Protein AF-A0A7Y7DFQ2-F1 (afdb_monomer_lite)

Foldseek 3Di:
DPDVVVQQVLLVVVCVLLVFDDADPDDDPVVQLVRQLVSQVVCVVPPVPSVVVVCVVLVPDPVNLVCLVPVPDPVCSSSSVSVSSSVD

Sequence (88 aa):
MKNPELITTAYSLARKQFDLPEIPAQFDEEQAVKIFAKAVGELLDRDLERLLQICYRIDLSEKRLKEILHESAPDQVAEDLARALWER

Structure (mmCIF, N/CA/C/O backbone):
data_AF-A0A7Y7DFQ2-F1
#
_entry.id   AF-A0A7Y7DFQ2-F1
#
loop_
_atom_site.group_PDB
_atom_site.id
_atom_site.type_symbol
_atom_site.label_atom_id
_atom_site.label_alt_id
_atom_site.label_comp_id
_atom_site.label_asym_id
_atom_site.label_entity_id
_atom_site.label_seq_id
_atom_site.pdbx_PDB_ins_code
_atom_site.Cartn_x
_atom_site.Cartn_y
_atom_site.Cartn_z
_atom_site.occupancy
_atom_site.B_iso_or_equiv
_atom_site.auth_seq_id
_atom_site.auth_comp_id
_atom_site.auth_asym_id
_atom_site.auth_atom_id
_atom_site.pdbx_PDB_model_num
ATOM 1 N N . MET A 1 1 ? 15.726 15.025 -6.709 1.00 51.00 1 MET A N 1
ATOM 2 C CA . MET A 1 1 ? 15.480 13.910 -7.649 1.00 51.00 1 MET A CA 1
ATOM 3 C C . MET A 1 1 ? 16.198 12.687 -7.105 1.00 51.00 1 MET A C 1
ATOM 5 O O . MET A 1 1 ? 17.409 12.768 -6.926 1.00 51.00 1 MET A O 1
ATOM 9 N N . LYS A 1 2 ? 15.475 11.613 -6.752 1.00 54.75 2 LYS A N 1
ATOM 10 C CA . LYS A 1 2 ? 16.104 10.339 -6.358 1.00 54.75 2 LYS A CA 1
ATOM 11 C C . LYS A 1 2 ? 16.901 9.794 -7.558 1.00 54.75 2 LYS A C 1
ATOM 13 O O . LYS A 1 2 ? 16.468 9.934 -8.698 1.00 54.75 2 LYS A O 1
ATOM 18 N N . ASN A 1 3 ? 18.085 9.233 -7.311 1.00 72.81 3 ASN A N 1
ATOM 19 C CA . ASN A 1 3 ? 18.939 8.647 -8.351 1.00 72.81 3 ASN A CA 1
ATOM 20 C C . ASN A 1 3 ? 18.195 7.462 -9.025 1.00 72.81 3 ASN A C 1
ATOM 22 O O . ASN A 1 3 ? 17.693 6.610 -8.289 1.00 72.81 3 ASN A O 1
ATOM 26 N N . PRO A 1 4 ? 18.098 7.360 -10.366 1.00 71.69 4 PRO A N 1
ATOM 27 C CA . PRO A 1 4 ? 17.380 6.269 -11.047 1.00 71.69 4 PRO A CA 1
ATOM 28 C C . PRO A 1 4 ? 17.841 4.853 -10.651 1.00 71.69 4 PRO A C 1
ATOM 30 O O . PRO A 1 4 ? 17.032 3.922 -10.593 1.00 71.69 4 PRO A O 1
ATOM 33 N N . GLU A 1 5 ? 19.112 4.681 -10.284 1.00 75.62 5 GLU A N 1
ATOM 34 C CA . GLU A 1 5 ? 19.623 3.408 -9.753 1.00 75.62 5 GLU A CA 1
ATOM 35 C C . GLU A 1 5 ? 19.041 3.061 -8.368 1.00 75.62 5 GLU A C 1
ATOM 37 O O . GLU A 1 5 ? 18.750 1.896 -8.084 1.00 75.62 5 GLU A O 1
ATOM 42 N N . LEU A 1 6 ? 18.800 4.068 -7.517 1.00 77.88 6 LEU A N 1
ATOM 43 C CA . LEU A 1 6 ? 18.154 3.881 -6.211 1.00 77.88 6 LEU A CA 1
ATOM 44 C C . LEU A 1 6 ? 16.681 3.497 -6.375 1.00 77.88 6 LEU A C 1
ATOM 46 O O . LEU A 1 6 ? 16.207 2.605 -5.679 1.00 77.88 6 LEU A O 1
ATOM 50 N N . ILE A 1 7 ? 15.983 4.121 -7.327 1.00 78.00 7 ILE A N 1
ATOM 51 C CA . ILE A 1 7 ? 14.581 3.816 -7.659 1.00 78.00 7 ILE A CA 1
ATOM 52 C C . ILE A 1 7 ? 14.446 2.351 -8.100 1.00 78.00 7 ILE A C 1
ATOM 54 O O . ILE A 1 7 ? 13.612 1.607 -7.583 1.00 78.00 7 ILE A O 1
ATOM 58 N N . THR A 1 8 ? 15.327 1.906 -8.996 1.00 79.81 8 THR A N 1
ATOM 59 C CA . THR A 1 8 ? 15.350 0.524 -9.502 1.00 79.81 8 THR A CA 1
ATOM 60 C C . THR A 1 8 ? 15.645 -0.488 -8.386 1.00 79.81 8 THR A C 1
ATOM 62 O O . THR A 1 8 ? 15.017 -1.550 -8.307 1.00 79.81 8 THR A O 1
ATOM 65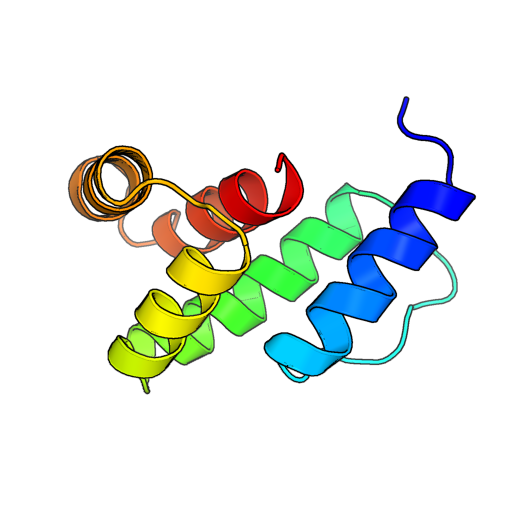 N N . THR A 1 9 ? 16.573 -0.150 -7.486 1.00 81.25 9 THR A N 1
ATOM 66 C CA . THR A 1 9 ? 16.954 -1.000 -6.348 1.00 81.25 9 THR A CA 1
ATOM 67 C C . THR A 1 9 ? 15.821 -1.120 -5.326 1.00 81.25 9 THR A C 1
ATOM 69 O O . THR A 1 9 ? 15.466 -2.234 -4.938 1.00 81.25 9 THR A O 1
ATOM 72 N N . ALA A 1 10 ? 15.208 0.002 -4.935 1.00 79.62 10 ALA A N 1
ATOM 73 C CA . ALA A 1 10 ? 14.086 0.032 -3.997 1.00 79.62 10 ALA A CA 1
ATOM 74 C C . ALA A 1 10 ? 12.886 -0.764 -4.532 1.00 79.62 10 ALA A C 1
ATOM 76 O O . ALA A 1 10 ? 12.344 -1.626 -3.837 1.00 79.62 10 ALA A O 1
ATOM 77 N N . TYR A 1 11 ? 12.537 -0.570 -5.808 1.00 81.25 11 TYR A N 1
ATOM 78 C CA . TYR A 1 11 ? 11.463 -1.334 -6.438 1.00 81.25 11 TYR A CA 1
ATOM 79 C C . TYR A 1 11 ? 11.771 -2.832 -6.507 1.00 81.25 11 TYR A C 1
ATOM 81 O O . TYR A 1 11 ? 10.889 -3.650 -6.267 1.00 81.25 11 TYR A O 1
ATOM 89 N N . SER A 1 12 ? 13.020 -3.226 -6.768 1.00 81.75 12 SER A N 1
ATOM 90 C CA . SER A 1 12 ? 13.405 -4.645 -6.803 1.00 81.75 12 SER A CA 1
ATOM 91 C C . SER A 1 12 ? 13.262 -5.340 -5.443 1.00 81.75 12 SER A C 1
ATOM 93 O O . SER A 1 12 ? 12.906 -6.521 -5.388 1.00 81.75 12 SER A O 1
ATOM 95 N N . LEU A 1 13 ? 13.519 -4.627 -4.341 1.00 81.31 13 LEU A N 1
ATOM 96 C CA . LEU A 1 13 ? 13.305 -5.137 -2.982 1.00 81.31 13 LEU A CA 1
ATOM 97 C C . LEU A 1 13 ? 11.816 -5.298 -2.685 1.00 81.31 13 LEU A C 1
ATOM 99 O O . LEU A 1 13 ? 11.379 -6.366 -2.250 1.00 81.31 13 LEU A O 1
ATOM 103 N N . ALA A 1 14 ? 11.033 -4.271 -2.996 1.00 80.12 14 ALA A N 1
ATOM 104 C CA . ALA A 1 14 ? 9.597 -4.297 -2.792 1.00 80.12 14 ALA A CA 1
ATOM 105 C C . ALA A 1 14 ? 8.883 -5.322 -3.672 1.00 80.12 14 ALA A C 1
ATOM 107 O O . ALA A 1 14 ? 7.964 -5.997 -3.213 1.00 80.12 14 ALA A O 1
ATOM 108 N N . ARG A 1 15 ? 9.355 -5.523 -4.906 1.00 84.38 15 ARG A N 1
ATOM 109 C CA . ARG A 1 15 ? 8.829 -6.530 -5.827 1.00 84.38 15 ARG A CA 1
ATOM 110 C C . ARG A 1 15 ? 8.781 -7.915 -5.196 1.00 84.38 15 ARG A C 1
ATOM 112 O O . ARG A 1 15 ? 7.796 -8.621 -5.371 1.00 84.38 15 ARG A O 1
ATOM 119 N N . LYS A 1 16 ? 9.802 -8.291 -4.423 1.00 78.12 16 LYS A N 1
ATOM 120 C CA . LYS A 1 16 ? 9.831 -9.582 -3.718 1.00 78.12 16 LYS A CA 1
ATOM 121 C C . LYS A 1 16 ? 8.811 -9.673 -2.581 1.00 78.12 16 LYS A C 1
ATOM 123 O O . LYS A 1 16 ? 8.404 -10.772 -2.228 1.00 78.12 16 LYS A O 1
ATOM 128 N N . GLN A 1 17 ? 8.438 -8.548 -1.977 1.00 78.44 17 GLN A N 1
ATOM 129 C CA . GLN A 1 17 ? 7.524 -8.507 -0.832 1.00 78.44 17 GLN A CA 1
ATOM 130 C C . GLN A 1 17 ? 6.056 -8.440 -1.268 1.00 78.44 17 GLN A C 1
ATOM 132 O O . GLN A 1 17 ? 5.210 -9.125 -0.691 1.00 78.44 17 GLN A O 1
ATOM 137 N N . PHE A 1 18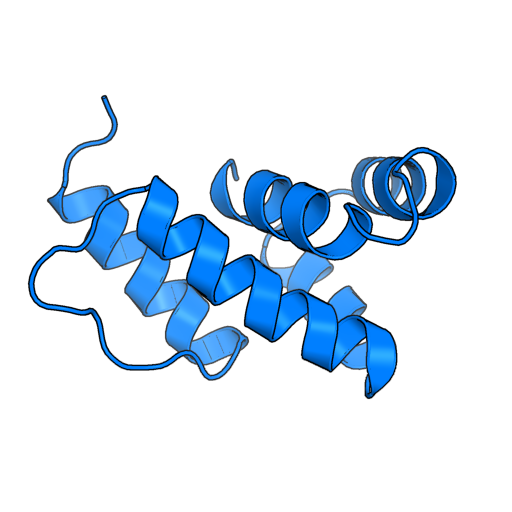 ? 5.778 -7.651 -2.304 1.00 77.38 18 PHE A N 1
ATOM 138 C CA . PHE A 1 18 ? 4.433 -7.377 -2.812 1.00 77.38 18 PHE A CA 1
ATOM 139 C C . PHE A 1 18 ? 4.074 -8.161 -4.082 1.00 77.38 18 PHE A C 1
ATOM 141 O O . PHE A 1 18 ? 2.990 -7.960 -4.613 1.00 77.38 18 PHE A O 1
ATOM 148 N N . ASP A 1 19 ? 4.958 -9.040 -4.565 1.00 78.94 19 ASP A N 1
ATOM 149 C CA . ASP A 1 19 ? 4.767 -9.810 -5.807 1.00 78.94 19 ASP A CA 1
ATOM 150 C C . ASP A 1 19 ? 4.487 -8.912 -7.031 1.00 78.94 19 ASP A C 1
ATOM 152 O O . ASP A 1 19 ? 3.556 -9.113 -7.809 1.00 78.94 19 ASP A O 1
ATOM 156 N N . LEU A 1 20 ? 5.286 -7.848 -7.170 1.00 82.12 20 LEU A N 1
ATOM 157 C CA . LEU A 1 20 ? 5.077 -6.820 -8.197 1.00 82.12 20 LEU A CA 1
ATOM 158 C C . LEU A 1 20 ? 5.521 -7.295 -9.598 1.00 82.12 20 LEU A C 1
ATOM 160 O O . LEU A 1 20 ? 6.425 -8.133 -9.733 1.00 82.12 20 LEU A O 1
ATOM 164 N N . PRO A 1 21 ? 4.958 -6.719 -10.677 1.00 81.25 21 PRO A N 1
ATOM 165 C CA . PRO A 1 21 ? 5.420 -6.981 -12.038 1.00 81.25 21 PRO A CA 1
ATOM 166 C C . PRO A 1 21 ? 6.874 -6.536 -12.260 1.00 81.25 21 PRO A C 1
ATOM 1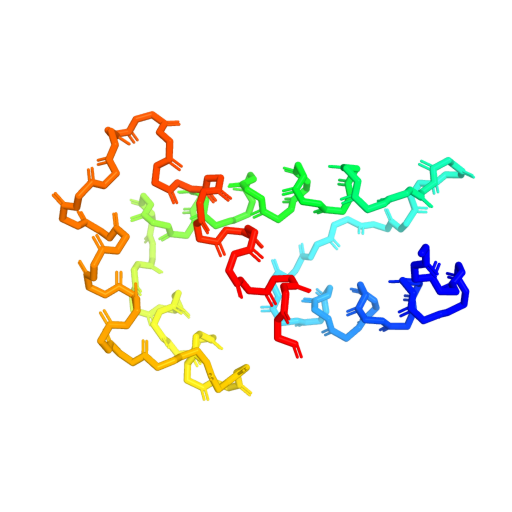68 O O . PRO A 1 21 ? 7.451 -5.770 -11.482 1.00 81.25 21 PRO A O 1
ATOM 171 N N . GLU A 1 22 ? 7.481 -7.028 -13.342 1.00 81.00 22 GLU A N 1
ATOM 172 C CA . GLU A 1 22 ? 8.813 -6.587 -13.768 1.00 81.00 22 GLU A CA 1
ATOM 173 C C . GLU A 1 22 ? 8.861 -5.078 -14.033 1.00 81.00 22 GLU A C 1
ATOM 175 O O . GLU A 1 22 ? 7.851 -4.452 -14.356 1.00 81.00 22 GLU A O 1
ATOM 180 N N . ILE A 1 23 ? 10.055 -4.503 -13.874 1.00 76.06 23 ILE A N 1
ATOM 181 C CA . ILE A 1 23 ? 10.295 -3.074 -14.074 1.00 76.06 23 ILE A CA 1
ATOM 182 C C . ILE A 1 23 ? 10.037 -2.725 -15.551 1.00 76.06 23 ILE A C 1
ATOM 184 O O . ILE A 1 23 ? 10.712 -3.278 -16.423 1.00 76.06 23 ILE A O 1
ATOM 188 N N . PRO A 1 24 ? 9.087 -1.824 -15.862 1.00 72.12 24 PRO A N 1
ATOM 189 C CA . PRO A 1 24 ? 8.857 -1.379 -17.232 1.00 72.12 24 PRO A CA 1
ATOM 190 C C . PRO A 1 24 ? 10.027 -0.532 -17.765 1.00 72.12 24 PRO A C 1
ATOM 192 O O . PRO A 1 24 ? 10.776 0.071 -17.007 1.00 72.12 24 PRO A O 1
ATOM 195 N N . ALA A 1 25 ? 10.176 -0.451 -19.091 1.00 66.00 25 ALA A N 1
ATOM 196 C CA . ALA A 1 25 ? 11.303 0.237 -19.740 1.00 66.00 25 ALA A CA 1
ATOM 197 C C . ALA A 1 25 ? 11.384 1.752 -19.448 1.00 66.00 25 ALA A C 1
ATOM 199 O O . ALA A 1 25 ? 12.465 2.335 -19.505 1.00 66.00 25 ALA A O 1
ATOM 200 N N . GLN A 1 26 ? 10.253 2.387 -19.131 1.00 67.94 26 GLN A N 1
ATOM 201 C CA . GLN A 1 26 ? 10.185 3.736 -18.568 1.00 67.94 26 GLN A CA 1
ATOM 202 C C . GLN A 1 26 ? 9.709 3.600 -17.126 1.00 67.94 26 GLN A C 1
ATOM 204 O O . GLN A 1 26 ? 8.520 3.416 -16.869 1.00 67.94 26 GLN A O 1
ATOM 209 N N . PHE A 1 27 ? 10.667 3.605 -16.204 1.00 75.25 27 PHE A N 1
ATOM 210 C CA . PHE A 1 27 ? 10.410 3.439 -14.785 1.00 75.25 27 PHE A CA 1
ATOM 211 C C . PHE A 1 27 ? 10.884 4.671 -14.030 1.00 75.25 27 PHE A C 1
ATOM 213 O O . PHE A 1 27 ? 12.082 4.917 -13.887 1.00 75.25 27 PHE A O 1
ATOM 220 N N . ASP A 1 28 ? 9.915 5.450 -13.573 1.00 82.56 28 ASP A N 1
ATOM 221 C CA . ASP A 1 28 ? 10.111 6.585 -12.691 1.00 82.56 28 ASP A CA 1
ATOM 222 C C . ASP A 1 28 ? 9.352 6.370 -11.375 1.00 82.56 28 ASP A C 1
ATOM 224 O O . ASP A 1 28 ? 8.684 5.357 -11.148 1.00 82.56 28 ASP A O 1
ATOM 228 N N . GLU A 1 29 ? 9.507 7.328 -10.471 1.00 81.75 29 GLU A N 1
ATOM 229 C CA . GLU A 1 29 ? 8.868 7.311 -9.159 1.00 81.75 29 GLU A CA 1
ATOM 230 C C . GLU A 1 29 ? 7.336 7.281 -9.251 1.00 81.75 29 GLU A C 1
ATOM 232 O O . GLU A 1 29 ? 6.691 6.573 -8.480 1.00 81.75 29 GLU A O 1
ATOM 237 N N . GLU A 1 30 ? 6.741 7.980 -10.218 1.00 84.88 30 GLU A N 1
ATOM 238 C CA . GLU A 1 30 ? 5.288 7.998 -10.389 1.00 84.88 30 GLU A CA 1
ATOM 239 C C . GLU A 1 30 ? 4.765 6.618 -10.809 1.00 84.88 30 GLU A C 1
ATOM 241 O O . GLU A 1 30 ? 3.765 6.129 -10.277 1.00 84.88 30 GLU A O 1
ATOM 246 N N . GLN A 1 31 ? 5.476 5.949 -11.717 1.00 85.50 31 GLN A N 1
ATOM 247 C CA . GLN A 1 31 ? 5.123 4.612 -12.168 1.00 85.50 31 GLN A CA 1
ATOM 248 C C . GLN A 1 31 ? 5.315 3.567 -11.063 1.00 85.50 31 GLN A C 1
ATOM 250 O O . GLN A 1 31 ? 4.485 2.666 -10.923 1.00 85.50 31 GLN A O 1
ATOM 255 N N . ALA A 1 32 ? 6.358 3.710 -10.241 1.00 83.81 32 ALA A N 1
ATOM 256 C CA . ALA A 1 32 ? 6.567 2.877 -9.061 1.00 83.81 32 ALA A CA 1
ATOM 257 C C . ALA A 1 32 ? 5.382 2.979 -8.091 1.00 83.81 32 ALA A C 1
ATOM 259 O O . ALA A 1 32 ? 4.803 1.958 -7.715 1.00 83.81 32 ALA A O 1
ATOM 260 N N . VAL A 1 33 ? 4.975 4.207 -7.755 1.00 88.88 33 VAL A N 1
ATOM 261 C CA . VAL A 1 33 ? 3.846 4.470 -6.853 1.00 88.88 33 VAL A CA 1
ATOM 262 C C . VAL A 1 33 ? 2.544 3.908 -7.419 1.00 88.88 33 VAL A C 1
ATOM 264 O O . VAL A 1 33 ? 1.810 3.260 -6.682 1.00 88.88 33 VAL A O 1
ATOM 267 N N . LYS A 1 34 ? 2.267 4.063 -8.720 1.00 88.94 34 LYS A N 1
ATOM 268 C CA . LYS A 1 34 ? 1.058 3.493 -9.349 1.00 88.94 34 LYS A CA 1
ATOM 269 C C . LYS A 1 34 ? 1.008 1.970 -9.257 1.00 88.94 34 LYS A C 1
ATOM 271 O O . LYS A 1 34 ? -0.046 1.403 -8.967 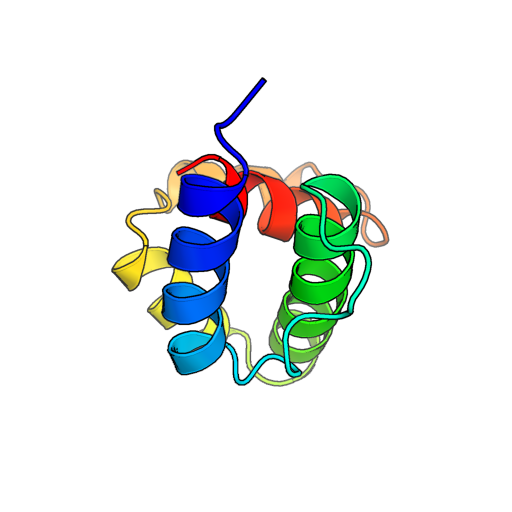1.00 88.94 34 LYS A O 1
ATOM 276 N N . ILE A 1 35 ? 2.136 1.301 -9.496 1.00 87.94 35 ILE A N 1
ATOM 277 C CA . ILE A 1 35 ? 2.213 -0.161 -9.396 1.00 87.94 35 ILE A CA 1
ATOM 278 C C . ILE A 1 35 ? 1.991 -0.607 -7.947 1.00 87.94 35 ILE A C 1
ATOM 280 O O . ILE A 1 35 ? 1.219 -1.535 -7.700 1.00 87.94 35 ILE A O 1
ATOM 284 N N . PHE A 1 36 ? 2.609 0.086 -6.991 1.00 88.50 36 PHE A N 1
ATOM 285 C CA . PHE A 1 36 ? 2.384 -0.168 -5.573 1.00 88.50 36 PHE A CA 1
ATOM 286 C C . PHE A 1 36 ? 0.940 0.084 -5.155 1.00 88.50 36 PHE A C 1
ATOM 288 O O . PHE A 1 36 ? 0.382 -0.746 -4.452 1.00 88.50 36 PHE A O 1
ATOM 295 N N . ALA A 1 37 ? 0.319 1.179 -5.593 1.00 92.19 37 ALA A N 1
ATOM 296 C CA . ALA A 1 37 ? -1.056 1.523 -5.237 1.00 92.19 37 ALA A CA 1
ATOM 297 C C . ALA A 1 37 ? -2.021 0.416 -5.659 1.00 92.19 37 ALA A C 1
ATOM 299 O O . ALA A 1 37 ? -2.881 0.014 -4.881 1.00 92.19 37 ALA A O 1
ATOM 300 N N . LYS A 1 38 ? -1.818 -0.159 -6.850 1.00 90.69 38 LYS A N 1
ATOM 301 C CA . LYS A 1 38 ? -2.595 -1.316 -7.295 1.00 90.69 38 LYS A CA 1
ATOM 302 C C . LYS A 1 38 ? -2.396 -2.530 -6.380 1.00 90.69 38 LYS A C 1
ATOM 304 O O . LYS A 1 38 ? -3.379 -3.116 -5.940 1.00 90.69 38 LYS A O 1
ATOM 309 N N . ALA A 1 39 ? -1.150 -2.892 -6.074 1.00 89.50 39 ALA A N 1
ATOM 310 C CA . ALA A 1 39 ? -0.854 -4.044 -5.218 1.00 89.50 39 ALA A CA 1
ATOM 311 C C . ALA A 1 39 ? -1.363 -3.853 -3.777 1.00 89.50 39 ALA A C 1
ATOM 313 O O . ALA A 1 39 ? -1.906 -4.776 -3.174 1.00 89.50 39 ALA A O 1
ATOM 314 N N . VAL A 1 40 ? -1.226 -2.644 -3.231 1.00 91.12 40 VAL A N 1
ATOM 315 C CA . VAL A 1 40 ? -1.740 -2.275 -1.910 1.00 91.12 40 VAL A CA 1
ATOM 316 C C . VAL A 1 40 ? -3.263 -2.315 -1.896 1.00 91.12 40 VAL A C 1
ATOM 318 O O . VAL A 1 40 ? -3.820 -2.859 -0.952 1.00 91.12 40 VAL A O 1
ATOM 321 N N . GLY A 1 41 ? -3.936 -1.810 -2.933 1.00 91.81 41 GLY A N 1
ATOM 322 C CA . GLY A 1 41 ? -5.392 -1.902 -3.065 1.00 91.81 41 GLY A CA 1
ATOM 323 C C . GLY A 1 41 ? -5.882 -3.351 -3.088 1.00 91.81 41 GLY A C 1
ATOM 324 O O . GLY A 1 41 ? -6.772 -3.717 -2.328 1.00 91.81 41 GLY A O 1
ATOM 325 N N . GLU A 1 42 ? -5.233 -4.211 -3.876 1.00 91.06 42 GLU A N 1
ATOM 326 C CA . GLU A 1 42 ? -5.562 -5.641 -3.915 1.00 91.06 42 GLU A CA 1
ATOM 327 C C . GLU A 1 42 ? -5.377 -6.323 -2.547 1.00 91.06 42 GLU A C 1
ATOM 329 O O . GLU A 1 42 ? -6.192 -7.167 -2.171 1.00 91.06 42 GLU A O 1
ATOM 334 N N . LEU A 1 43 ? -4.342 -5.948 -1.786 1.00 90.12 43 LEU A N 1
ATOM 335 C CA . LEU A 1 43 ? -4.119 -6.449 -0.427 1.00 90.12 43 LEU A CA 1
ATOM 336 C C . LEU A 1 43 ? -5.110 -5.866 0.587 1.00 90.12 43 LEU A C 1
ATOM 338 O O . LEU A 1 43 ? -5.594 -6.611 1.428 1.00 90.12 43 LEU A O 1
ATOM 342 N N . LEU A 1 44 ? -5.454 -4.580 0.506 1.00 89.88 44 LEU A N 1
ATOM 343 C CA . LEU A 1 44 ? -6.481 -3.969 1.359 1.00 89.88 44 LEU A CA 1
ATOM 344 C C . LEU A 1 44 ? -7.815 -4.712 1.235 1.00 89.88 44 LEU A C 1
ATOM 346 O O . LEU A 1 44 ? -8.444 -5.013 2.248 1.00 89.88 44 LEU A O 1
ATOM 350 N N . ASP A 1 45 ? -8.207 -5.045 0.004 1.00 89.06 45 ASP A N 1
ATOM 351 C CA . ASP A 1 45 ? -9.490 -5.686 -0.283 1.00 89.06 45 ASP A CA 1
ATOM 352 C C . ASP A 1 45 ? -9.514 -7.182 0.059 1.00 89.06 45 ASP A C 1
ATOM 354 O O . ASP A 1 45 ? -10.568 -7.728 0.394 1.00 89.06 45 ASP A O 1
ATOM 358 N N . ARG A 1 46 ? -8.377 -7.879 -0.082 1.00 90.88 46 ARG A N 1
ATOM 359 C CA . ARG A 1 46 ? -8.328 -9.353 -0.026 1.00 90.88 46 ARG A CA 1
ATOM 360 C C . ARG A 1 46 ? -7.572 -9.921 1.168 1.00 90.88 46 AR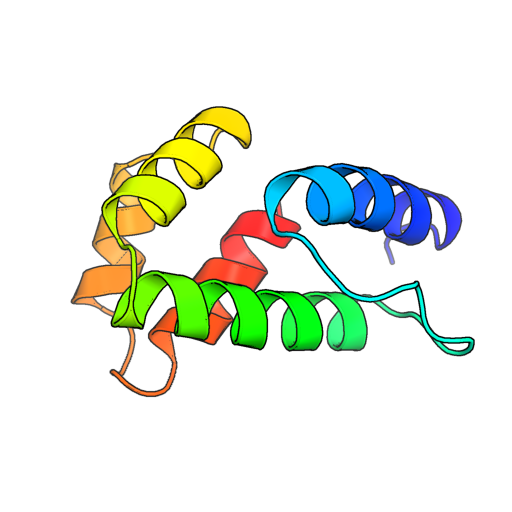G A C 1
ATOM 362 O O . ARG A 1 46 ? -7.868 -11.045 1.563 1.00 90.88 46 ARG A O 1
ATOM 369 N N . ASP A 1 47 ? -6.589 -9.200 1.701 1.00 90.06 47 ASP A N 1
ATOM 370 C CA . ASP A 1 47 ? -5.662 -9.698 2.720 1.00 90.06 47 ASP A CA 1
ATOM 371 C C . ASP A 1 47 ? -4.998 -8.551 3.510 1.00 90.06 47 ASP A C 1
ATOM 373 O O . ASP A 1 47 ? -3.803 -8.250 3.379 1.00 90.06 47 ASP A O 1
ATOM 377 N N . LEU A 1 48 ? -5.804 -7.889 4.348 1.00 88.00 48 LEU A N 1
ATOM 378 C CA . LEU A 1 48 ? -5.334 -6.795 5.196 1.00 88.00 48 LEU A CA 1
ATOM 379 C C . LEU A 1 48 ? -4.221 -7.254 6.150 1.00 88.00 48 LEU A C 1
ATOM 381 O O . LEU A 1 48 ? -3.284 -6.501 6.397 1.00 88.00 48 LEU A O 1
ATOM 385 N N . GLU A 1 49 ? -4.282 -8.485 6.666 1.00 90.38 49 GLU A N 1
ATOM 386 C CA . GLU A 1 49 ? -3.254 -9.013 7.570 1.00 90.38 49 GLU A CA 1
ATOM 387 C C . GLU A 1 49 ? -1.881 -9.038 6.889 1.00 90.38 49 GLU A C 1
ATOM 389 O O . GLU A 1 49 ? -0.895 -8.555 7.456 1.00 90.38 49 GLU A O 1
ATOM 394 N N . ARG A 1 50 ? -1.815 -9.523 5.643 1.00 88.50 50 ARG A N 1
ATOM 395 C CA . ARG A 1 50 ? -0.581 -9.499 4.856 1.00 88.50 50 ARG A CA 1
ATOM 396 C C . ARG A 1 50 ? -0.090 -8.078 4.604 1.00 88.50 50 ARG A C 1
ATOM 398 O O . ARG A 1 50 ? 1.117 -7.848 4.693 1.00 88.50 50 ARG A O 1
ATOM 405 N N . LEU A 1 51 ? -0.982 -7.122 4.337 1.00 89.50 51 LEU A N 1
ATOM 406 C CA . LEU A 1 51 ? -0.592 -5.716 4.204 1.00 89.50 51 LEU A CA 1
ATOM 407 C C . LEU A 1 51 ? 0.086 -5.202 5.482 1.00 89.50 51 LEU A C 1
ATOM 409 O O . LEU A 1 51 ? 1.184 -4.651 5.405 1.00 89.50 51 LEU A O 1
ATOM 413 N N . LEU A 1 52 ? -0.517 -5.445 6.654 1.00 88.56 52 LEU A N 1
ATOM 414 C CA . LEU A 1 52 ? 0.047 -5.041 7.947 1.00 88.56 52 LEU A CA 1
ATOM 415 C C . LEU A 1 52 ? 1.444 -5.640 8.159 1.00 88.56 52 LEU A C 1
ATOM 417 O O . LEU A 1 52 ? 2.377 -4.925 8.528 1.00 88.56 52 LEU A O 1
ATOM 421 N N . GLN A 1 53 ? 1.618 -6.936 7.879 1.00 88.50 53 GLN A N 1
ATOM 422 C CA . GLN A 1 53 ? 2.917 -7.612 7.992 1.00 88.50 53 GLN A CA 1
ATOM 423 C C . GLN A 1 53 ? 3.990 -6.964 7.109 1.00 88.50 53 GLN A C 1
ATOM 425 O O . GLN A 1 53 ? 5.150 -6.865 7.516 1.00 88.50 53 GLN A O 1
ATOM 430 N N . ILE A 1 54 ? 3.624 -6.520 5.905 1.00 86.44 54 ILE A N 1
ATOM 431 C CA . ILE A 1 54 ? 4.558 -5.840 5.010 1.00 86.44 54 ILE A CA 1
ATOM 432 C C . ILE A 1 54 ? 4.894 -4.438 5.536 1.00 86.44 54 ILE A C 1
ATOM 434 O O . ILE A 1 54 ? 6.073 -4.086 5.578 1.00 86.44 54 ILE A O 1
ATOM 438 N N . CYS A 1 55 ? 3.908 -3.674 6.019 1.00 87.38 55 CYS A N 1
ATOM 439 C CA . CYS A 1 55 ? 4.144 -2.371 6.649 1.00 87.38 55 CYS A CA 1
ATOM 440 C C . CYS A 1 55 ? 5.148 -2.468 7.812 1.00 87.38 55 CYS A C 1
ATOM 442 O O . CYS A 1 55 ? 6.073 -1.661 7.878 1.00 87.38 55 CYS A O 1
ATOM 444 N N . TYR A 1 56 ? 5.042 -3.498 8.662 1.00 84.12 56 TYR A N 1
ATOM 445 C CA . TYR A 1 56 ? 6.015 -3.741 9.736 1.00 84.12 56 TYR A CA 1
ATOM 446 C C . TYR A 1 56 ? 7.425 -4.062 9.219 1.00 84.12 56 TYR A C 1
ATOM 448 O O . TYR A 1 56 ? 8.408 -3.674 9.843 1.00 84.12 56 TYR A O 1
ATOM 456 N N . ARG A 1 57 ? 7.557 -4.762 8.084 1.00 83.44 57 ARG A N 1
ATOM 457 C CA . ARG A 1 57 ? 8.870 -5.094 7.494 1.00 83.44 57 ARG A CA 1
ATOM 458 C C . ARG A 1 57 ? 9.579 -3.891 6.881 1.00 83.44 57 ARG A C 1
ATOM 460 O O . ARG A 1 57 ? 10.803 -3.902 6.807 1.00 83.44 57 ARG A O 1
ATOM 467 N N . ILE A 1 58 ? 8.817 -2.909 6.411 1.00 81.81 58 ILE A N 1
ATOM 468 C CA . ILE A 1 58 ? 9.322 -1.695 5.747 1.00 81.81 58 ILE A CA 1
ATOM 469 C C . ILE A 1 58 ? 9.432 -0.531 6.754 1.00 81.81 58 ILE A C 1
ATOM 471 O O . ILE A 1 58 ? 9.754 0.592 6.387 1.00 81.81 58 ILE A O 1
ATOM 475 N N . ASP A 1 59 ? 9.196 -0.797 8.043 1.00 84.81 59 ASP A N 1
ATOM 476 C CA . ASP A 1 59 ? 9.243 0.200 9.119 1.00 84.81 59 ASP A CA 1
ATOM 477 C C . ASP A 1 59 ? 8.263 1.374 8.898 1.00 84.81 59 ASP A C 1
ATOM 479 O O . ASP A 1 59 ? 8.497 2.533 9.260 1.00 84.81 59 ASP A O 1
ATOM 483 N N . LEU A 1 60 ? 7.107 1.083 8.287 1.00 86.19 60 LEU A N 1
ATOM 484 C CA . LEU A 1 60 ? 5.997 2.025 8.272 1.00 86.19 60 LEU A CA 1
ATOM 485 C C . LEU A 1 60 ? 5.334 2.001 9.651 1.00 86.19 60 LEU A C 1
ATOM 487 O O . LEU A 1 60 ? 4.734 1.004 10.052 1.00 86.19 60 LEU A O 1
ATOM 491 N N . SER A 1 61 ? 5.428 3.116 10.376 1.00 86.88 61 SER A N 1
ATOM 492 C CA . SER A 1 61 ? 4.871 3.203 11.723 1.00 86.88 61 SER A CA 1
ATOM 493 C C . SER A 1 61 ? 3.357 2.969 11.726 1.00 86.88 61 SER A C 1
ATOM 495 O O . SER A 1 61 ? 2.614 3.523 10.914 1.00 86.88 61 SER A O 1
ATOM 497 N N . GLU A 1 62 ? 2.881 2.193 12.702 1.00 86.94 62 GLU A N 1
ATOM 498 C CA . GLU A 1 62 ? 1.454 1.880 12.866 1.00 86.94 62 GLU A CA 1
ATOM 499 C C . GLU A 1 62 ? 0.596 3.146 12.988 1.00 86.94 62 GLU A C 1
ATOM 501 O O . GLU A 1 62 ? -0.523 3.201 12.482 1.00 86.94 62 GLU A O 1
ATOM 506 N N . LYS A 1 63 ? 1.145 4.195 13.615 1.00 89.50 63 LYS A N 1
ATOM 507 C CA . LYS A 1 63 ? 0.500 5.506 13.690 1.00 89.50 63 LYS A CA 1
ATOM 508 C C . LYS A 1 63 ? 0.222 6.061 12.292 1.00 89.50 63 LYS A C 1
ATOM 510 O O . LYS A 1 63 ? -0.913 6.425 12.012 1.00 89.50 63 LYS A O 1
ATOM 515 N N . ARG A 1 64 ? 1.231 6.072 11.413 1.00 89.44 64 ARG A N 1
ATOM 516 C CA . ARG A 1 64 ? 1.095 6.602 10.052 1.00 89.44 64 ARG A CA 1
ATOM 517 C C . ARG A 1 64 ? 0.128 5.770 9.215 1.00 89.44 64 ARG A C 1
ATOM 519 O O . ARG A 1 64 ? -0.661 6.323 8.462 1.00 89.44 64 ARG A O 1
ATOM 526 N N . LEU A 1 65 ? 0.172 4.451 9.375 1.00 90.25 65 LEU A N 1
ATOM 527 C CA . LEU A 1 65 ? -0.757 3.532 8.727 1.00 90.25 65 LEU A CA 1
ATOM 528 C C . LEU A 1 65 ? -2.211 3.817 9.129 1.00 90.25 65 LEU A C 1
ATOM 530 O O . LEU A 1 65 ? -3.065 3.969 8.262 1.00 90.25 65 LEU A O 1
ATOM 534 N N . LYS A 1 66 ? -2.490 3.940 10.432 1.00 90.50 66 LYS A N 1
ATOM 535 C CA . LYS A 1 66 ? -3.838 4.248 10.936 1.00 90.50 66 LYS A CA 1
ATOM 536 C C . LYS A 1 66 ? -4.329 5.628 10.508 1.00 90.50 66 LYS A C 1
ATOM 538 O O . LYS A 1 66 ? -5.505 5.756 10.195 1.00 90.50 66 LYS A O 1
ATOM 543 N N . GLU A 1 67 ? -3.449 6.630 10.491 1.00 93.62 67 GLU A N 1
ATOM 544 C CA . GLU A 1 67 ? -3.768 7.963 9.959 1.00 93.62 67 GLU A CA 1
ATOM 545 C C . GLU A 1 67 ? -4.274 7.848 8.516 1.00 93.62 67 GLU A C 1
ATOM 547 O O . GLU A 1 67 ? -5.369 8.306 8.221 1.00 93.62 67 GLU A O 1
ATOM 552 N N . ILE A 1 68 ? -3.545 7.147 7.642 1.00 92.69 68 ILE A N 1
ATOM 553 C CA . ILE A 1 68 ? -3.940 6.979 6.234 1.00 92.69 68 ILE A CA 1
ATOM 554 C C . ILE A 1 68 ? -5.257 6.199 6.109 1.00 92.69 68 ILE A C 1
ATOM 556 O O . ILE A 1 68 ? -6.150 6.605 5.377 1.00 92.69 68 ILE A O 1
ATOM 560 N N . LEU A 1 69 ? -5.429 5.109 6.863 1.00 89.69 69 LEU A N 1
ATOM 561 C CA . LEU A 1 69 ? -6.661 4.311 6.818 1.00 89.69 69 LEU A CA 1
ATOM 562 C C . LEU A 1 69 ? -7.913 5.075 7.288 1.00 89.69 69 LEU A C 1
ATOM 564 O O . LEU A 1 69 ? -9.020 4.700 6.909 1.00 89.69 69 LEU A O 1
ATOM 568 N N . HIS A 1 70 ? -7.762 6.092 8.141 1.00 91.31 70 HIS A N 1
ATOM 569 C CA . HIS A 1 70 ? -8.887 6.842 8.707 1.00 91.31 70 HIS A CA 1
ATOM 570 C C . HIS A 1 70 ? -9.122 8.207 8.055 1.00 91.31 70 HIS A C 1
ATOM 572 O O . HIS A 1 70 ? -10.263 8.666 8.028 1.00 91.31 70 HIS A O 1
ATOM 578 N N . GLU A 1 71 ? -8.067 8.880 7.595 1.00 92.94 71 GLU A N 1
ATOM 579 C CA . GLU A 1 71 ? -8.141 10.254 7.086 1.00 92.94 71 GLU A CA 1
ATOM 580 C C . GLU A 1 71 ? -8.215 10.320 5.558 1.00 92.94 71 GLU A C 1
ATOM 582 O O . GLU A 1 71 ? -8.787 11.272 5.025 1.00 92.94 71 GLU A O 1
ATOM 587 N N . SER A 1 72 ? -7.670 9.327 4.848 1.00 92.19 72 SER A N 1
ATOM 588 C CA . SER A 1 72 ? -7.714 9.303 3.386 1.00 92.19 72 SER A CA 1
ATOM 589 C C . SER A 1 72 ? -9.115 8.975 2.872 1.00 92.19 72 SER A C 1
ATOM 591 O O . SER A 1 72 ? -9.861 8.189 3.463 1.00 92.19 72 SER A O 1
ATOM 593 N N . ALA A 1 73 ? -9.471 9.558 1.726 1.00 90.56 73 ALA A N 1
ATOM 594 C CA . ALA A 1 73 ? -10.698 9.193 1.030 1.00 90.56 73 ALA A CA 1
ATOM 595 C C . ALA A 1 73 ? -10.646 7.708 0.605 1.00 90.56 73 ALA A C 1
ATOM 597 O O . ALA A 1 73 ? -9.558 7.221 0.288 1.00 90.56 73 ALA A O 1
ATOM 598 N N . PRO A 1 74 ? -11.781 6.978 0.561 1.00 84.25 74 PRO A N 1
ATOM 599 C CA . PRO A 1 74 ? -11.797 5.539 0.264 1.00 84.25 74 PRO A CA 1
ATOM 600 C C . PRO A 1 74 ? -11.077 5.145 -1.034 1.00 84.25 74 PRO A C 1
ATOM 602 O O . PRO A 1 74 ? -10.431 4.106 -1.099 1.00 84.25 74 PRO A O 1
ATOM 605 N N . ASP A 1 75 ? -11.164 5.991 -2.055 1.00 88.00 75 ASP A N 1
ATOM 606 C CA . ASP A 1 75 ? -10.522 5.845 -3.362 1.00 88.00 75 ASP A CA 1
ATOM 607 C C . ASP A 1 75 ? -9.037 6.253 -3.376 1.00 88.00 75 ASP A C 1
ATOM 609 O O . ASP A 1 75 ? -8.325 5.935 -4.326 1.00 88.00 75 ASP A O 1
ATOM 613 N N . GLN A 1 76 ? -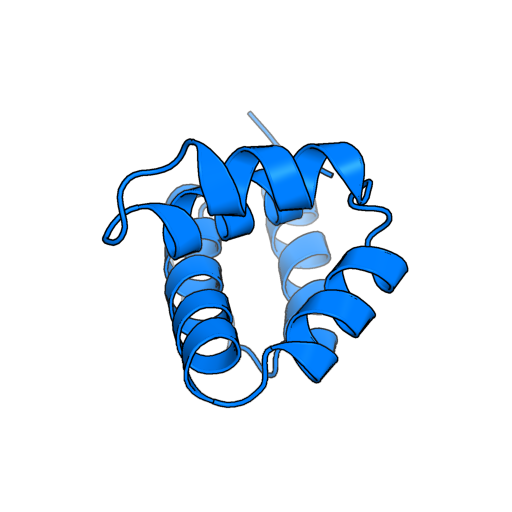8.554 6.907 -2.317 1.00 92.06 76 GLN A N 1
ATOM 614 C CA . GLN A 1 76 ? -7.180 7.402 -2.181 1.00 92.06 76 GLN A CA 1
ATOM 615 C C . GLN A 1 76 ? -6.327 6.595 -1.199 1.00 92.06 76 GLN A C 1
ATOM 617 O O . GLN A 1 76 ? -5.102 6.642 -1.293 1.00 92.06 76 GLN A O 1
ATOM 622 N N . VAL A 1 77 ? -6.935 5.801 -0.306 1.00 91.94 77 VAL A N 1
ATOM 623 C CA . VAL A 1 77 ? -6.216 5.021 0.724 1.00 91.94 77 VAL A CA 1
ATOM 624 C C . VAL A 1 77 ? -5.062 4.209 0.125 1.00 91.94 77 VAL A C 1
ATOM 626 O O . VAL A 1 77 ? -3.944 4.233 0.636 1.00 91.94 77 VAL A O 1
ATOM 629 N N . ALA A 1 78 ? -5.309 3.503 -0.981 1.00 91.75 78 ALA A N 1
ATOM 630 C CA . ALA A 1 78 ? -4.301 2.661 -1.617 1.00 91.75 78 ALA A CA 1
ATOM 631 C C . ALA A 1 78 ? -3.122 3.471 -2.188 1.00 91.75 78 ALA A C 1
ATOM 633 O O . ALA A 1 78 ? -1.971 3.039 -2.097 1.00 91.75 78 ALA A O 1
ATOM 634 N N . GLU A 1 79 ? -3.393 4.653 -2.748 1.00 92.69 79 GLU A N 1
ATOM 635 C CA . GLU A 1 79 ? -2.361 5.540 -3.285 1.00 92.69 79 GLU A CA 1
ATOM 636 C C . GLU A 1 79 ? -1.539 6.187 -2.165 1.00 92.69 79 GLU A C 1
ATOM 638 O O . GLU A 1 79 ? -0.308 6.190 -2.227 1.00 92.69 79 GLU A O 1
ATOM 643 N N . ASP A 1 80 ? -2.193 6.666 -1.109 1.00 92.81 80 ASP A N 1
ATOM 644 C CA . ASP A 1 80 ? -1.522 7.287 0.033 1.00 92.81 80 ASP A CA 1
ATOM 645 C C . ASP A 1 80 ? -0.632 6.292 0.782 1.00 92.81 80 ASP A C 1
ATOM 647 O O . ASP A 1 80 ? 0.494 6.620 1.168 1.00 92.81 80 ASP A O 1
ATOM 651 N N . LEU A 1 81 ? -1.088 5.044 0.931 1.00 91.50 81 LEU A N 1
ATOM 652 C CA . LEU A 1 81 ? -0.266 3.970 1.481 1.00 91.50 81 LEU A CA 1
ATOM 653 C C . LEU A 1 81 ? 0.919 3.641 0.575 1.00 91.50 81 LEU A C 1
ATOM 655 O O . LEU A 1 81 ? 2.036 3.502 1.070 1.00 91.50 81 LEU A O 1
ATOM 659 N N . ALA A 1 82 ? 0.711 3.543 -0.738 1.00 91.25 82 ALA A N 1
ATOM 660 C CA . ALA A 1 82 ? 1.793 3.295 -1.686 1.00 91.25 82 ALA A CA 1
ATOM 661 C C . ALA A 1 82 ? 2.868 4.386 -1.639 1.00 91.25 82 ALA A C 1
ATOM 663 O O . ALA A 1 82 ? 4.059 4.073 -1.604 1.00 91.25 82 ALA A O 1
ATOM 664 N N . ARG A 1 83 ? 2.462 5.658 -1.566 1.00 90.81 83 ARG A N 1
ATOM 665 C CA . ARG A 1 83 ? 3.380 6.791 -1.385 1.00 90.81 83 ARG A CA 1
ATOM 666 C C . ARG A 1 83 ? 4.124 6.690 -0.060 1.00 90.81 83 ARG A C 1
ATOM 668 O O . ARG A 1 83 ? 5.348 6.774 -0.046 1.00 90.81 83 ARG A O 1
ATOM 675 N N . ALA A 1 84 ? 3.413 6.433 1.037 1.00 90.19 84 ALA A N 1
ATOM 676 C CA . ALA A 1 84 ? 4.024 6.313 2.357 1.00 90.19 84 ALA A CA 1
ATOM 677 C C . ALA A 1 84 ? 5.046 5.166 2.436 1.00 90.19 84 ALA A C 1
ATOM 679 O O . ALA A 1 84 ? 6.077 5.319 3.087 1.00 90.19 84 ALA A O 1
ATOM 680 N N . LEU A 1 85 ? 4.777 4.042 1.766 1.00 86.88 85 LEU A N 1
ATOM 681 C CA . LEU A 1 85 ? 5.693 2.903 1.663 1.00 86.88 85 LEU A CA 1
ATOM 682 C C . LEU A 1 85 ? 6.914 3.214 0.791 1.00 86.88 85 LEU A C 1
ATOM 684 O O . LEU A 1 85 ? 8.006 2.743 1.087 1.00 86.88 85 LEU A O 1
ATOM 688 N N . TRP A 1 86 ? 6.738 4.002 -0.268 1.00 85.25 86 TRP A N 1
ATOM 689 C CA . TRP A 1 86 ? 7.806 4.386 -1.192 1.00 85.25 86 TRP A CA 1
ATOM 690 C C . TRP A 1 86 ? 8.731 5.499 -0.660 1.00 85.25 86 TRP A C 1
ATOM 692 O O . TRP A 1 86 ? 9.880 5.647 -1.089 1.00 85.25 86 TRP A O 1
ATOM 702 N N . GLU A 1 87 ? 8.227 6.331 0.249 1.00 81.75 87 GLU A N 1
ATOM 703 C CA . GLU A 1 87 ? 8.985 7.414 0.882 1.00 81.75 87 GLU A CA 1
ATOM 704 C C . GLU A 1 87 ? 9.890 6.960 2.035 1.00 81.75 87 GLU A C 1
ATOM 706 O O . GLU A 1 87 ? 10.734 7.748 2.468 1.00 81.75 87 GLU A O 1
ATOM 711 N N . ARG A 1 88 ? 9.715 5.735 2.541 1.00 69.50 88 ARG A N 1
ATOM 712 C CA . ARG A 1 88 ? 10.636 5.114 3.505 1.00 69.50 88 ARG A CA 1
ATOM 713 C C . ARG A 1 88 ? 11.951 4.729 2.829 1.00 69.50 88 ARG A C 1
ATOM 715 O O . ARG A 1 88 ? 13.002 5.021 3.439 1.00 69.50 88 ARG A O 1
#

Secondary structure (DSSP, 8-state):
---HHHHHHHHHHHHHHHTPPPPPSS--HHHHHHHHHHHHHHHHHH-HHHHHHHHHHTT--HHHHHHHHHHS-TTTHHHHHHHHHH--

pLDDT: mean 84.54, std 7.96, range [51.0, 93.62]

Radius of gyration: 12.46 Å; chains: 1; bounding box: 31×24×33 Å